Protein AF-A0A1F7RUP6-F1 (afdb_monomer)

pLDDT: mean 82.5, std 12.21, range [51.09, 92.69]

Mean predicted aligned error: 6.3 Å

Foldseek 3Di:
DPPVVVLVVVLVVQLVVLVVVCVVVVDDSVVSNVVSVCCSVPVDVPDDD

Structure (mmCIF, N/CA/C/O backbone):
data_AF-A0A1F7RUP6-F1
#
_entry.id   AF-A0A1F7RUP6-F1
#
loop_
_atom_site.group_PDB
_atom_site.id
_atom_site.type_symbol
_atom_site.label_atom_id
_atom_site.label_alt_id
_atom_site.label_comp_id
_atom_site.label_asym_id
_atom_site.label_entity_id
_atom_site.label_seq_id
_atom_site.pdbx_PDB_ins_code
_atom_site.Cartn_x
_atom_site.Cartn_y
_atom_site.Cartn_z
_atom_site.occupancy
_atom_site.B_iso_or_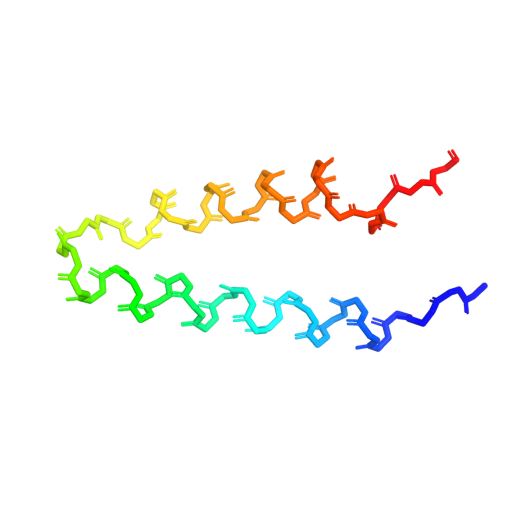equiv
_atom_site.auth_seq_id
_atom_site.auth_comp_id
_atom_site.auth_asym_id
_atom_site.auth_atom_id
_atom_site.pdbx_PDB_model_num
ATOM 1 N N . MET A 1 1 ? -12.320 3.358 19.653 1.00 52.31 1 MET A N 1
ATOM 2 C CA . MET A 1 1 ? -11.799 2.086 19.109 1.00 52.31 1 MET A CA 1
ATOM 3 C C . MET A 1 1 ? -12.476 1.827 17.771 1.00 52.31 1 MET A C 1
ATOM 5 O O . MET A 1 1 ? -13.240 0.882 17.629 1.00 52.31 1 MET A O 1
ATOM 9 N N . GLU A 1 2 ? -12.288 2.733 16.814 1.00 61.94 2 GLU A N 1
ATOM 10 C CA . GLU A 1 2 ? -12.809 2.533 15.461 1.00 61.94 2 GLU A CA 1
ATOM 11 C C . GLU A 1 2 ? -12.044 1.362 14.828 1.00 61.94 2 GLU A C 1
ATOM 13 O O . GLU A 1 2 ? -10.877 1.151 15.154 1.00 61.94 2 GLU A O 1
ATOM 18 N N . ASN A 1 3 ? -12.722 0.524 14.044 1.00 80.38 3 ASN A N 1
ATOM 19 C CA . ASN A 1 3 ? -12.296 -0.839 13.712 1.00 80.38 3 ASN A CA 1
ATOM 20 C C . ASN A 1 3 ? -10.874 -0.927 13.108 1.00 80.38 3 ASN A C 1
ATOM 22 O O . ASN A 1 3 ? -10.707 -0.930 11.891 1.00 80.38 3 ASN A O 1
ATOM 26 N N . GLN A 1 4 ? -9.849 -1.099 13.950 1.00 81.56 4 GLN A N 1
ATOM 27 C CA . GLN A 1 4 ? -8.447 -1.259 13.531 1.00 81.56 4 GLN A CA 1
ATOM 28 C C . GLN A 1 4 ? -8.262 -2.455 12.583 1.00 81.56 4 GLN A C 1
ATOM 30 O O . GLN A 1 4 ? -7.441 -2.420 11.671 1.00 81.56 4 GLN A O 1
ATOM 35 N N . TRP A 1 5 ? -9.076 -3.498 12.750 1.00 86.94 5 TRP A N 1
ATOM 36 C CA . TRP A 1 5 ? -9.130 -4.638 11.835 1.00 86.94 5 TRP A CA 1
ATOM 37 C C . TRP A 1 5 ? -9.611 -4.252 10.433 1.00 86.94 5 TRP A C 1
ATOM 39 O O . TRP A 1 5 ? -9.056 -4.729 9.447 1.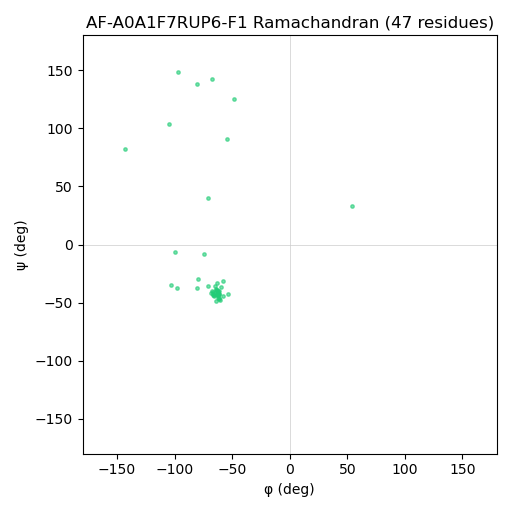00 86.94 5 TRP A O 1
ATOM 49 N N . LEU A 1 6 ? -10.594 -3.350 10.332 1.00 85.12 6 LEU A N 1
ATOM 50 C CA . LEU A 1 6 ? -11.068 -2.824 9.049 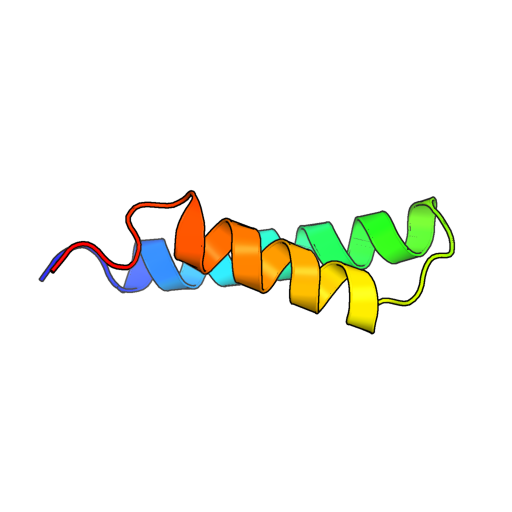1.00 85.12 6 LEU A CA 1
ATOM 51 C C . LEU A 1 6 ? -9.987 -1.963 8.385 1.00 85.12 6 LEU A C 1
ATOM 53 O O . LEU A 1 6 ? -9.759 -2.081 7.184 1.00 85.12 6 LEU A O 1
ATOM 57 N N . GLN A 1 7 ? -9.276 -1.153 9.173 1.00 85.00 7 GLN A N 1
ATOM 58 C CA . GLN A 1 7 ? -8.130 -0.374 8.704 1.00 85.00 7 GLN A CA 1
ATOM 59 C C . GLN A 1 7 ? -7.003 -1.268 8.173 1.00 85.00 7 GLN A C 1
ATOM 61 O O . GLN A 1 7 ? -6.494 -1.022 7.081 1.00 85.00 7 GLN A O 1
ATOM 66 N N . ALA A 1 8 ? -6.634 -2.323 8.901 1.00 87.69 8 ALA A N 1
ATOM 67 C CA . ALA A 1 8 ? -5.612 -3.271 8.463 1.00 87.69 8 ALA A CA 1
ATOM 68 C C . ALA A 1 8 ? -6.028 -4.012 7.180 1.00 87.69 8 ALA A C 1
ATOM 70 O O . ALA A 1 8 ? -5.230 -4.128 6.250 1.00 87.69 8 ALA A O 1
ATOM 71 N N . ALA A 1 9 ? -7.291 -4.447 7.091 1.00 90.00 9 ALA A N 1
ATOM 72 C CA . ALA A 1 9 ? -7.828 -5.088 5.892 1.00 90.00 9 ALA A CA 1
ATOM 73 C C . ALA A 1 9 ? -7.797 -4.153 4.668 1.00 90.00 9 ALA A C 1
ATOM 75 O O . ALA A 1 9 ? -7.439 -4.589 3.574 1.00 90.00 9 ALA A O 1
ATOM 76 N N . LEU A 1 10 ? -8.108 -2.864 4.853 1.00 87.81 10 LEU A N 1
ATOM 77 C CA . LEU A 1 10 ? -8.002 -1.844 3.804 1.00 87.81 10 LEU A CA 1
ATOM 78 C C . LEU A 1 10 ? -6.558 -1.664 3.322 1.00 87.81 10 LEU A C 1
ATOM 80 O O . LEU A 1 10 ? -6.326 -1.665 2.115 1.00 87.81 10 LEU A O 1
ATOM 84 N N . TRP A 1 11 ? -5.588 -1.576 4.236 1.00 88.94 11 TRP A N 1
ATOM 85 C CA . TRP A 1 11 ? -4.165 -1.491 3.881 1.00 88.94 11 TRP A CA 1
ATOM 86 C C . TRP A 1 11 ? -3.672 -2.726 3.126 1.00 88.94 11 TRP A C 1
ATOM 88 O O . TRP A 1 11 ? -2.986 -2.593 2.113 1.00 88.94 11 TRP A O 1
ATOM 98 N N . MET A 1 12 ? -4.069 -3.923 3.562 1.00 91.50 12 MET A N 1
ATOM 99 C CA . MET A 1 12 ? -3.741 -5.165 2.858 1.00 91.50 12 MET A CA 1
ATOM 100 C C . MET A 1 12 ? -4.349 -5.204 1.450 1.00 91.50 12 MET A C 1
ATOM 102 O O . MET A 1 12 ? -3.656 -5.567 0.501 1.00 91.50 12 MET A O 1
ATOM 106 N N . GLY A 1 13 ? -5.610 -4.792 1.282 1.00 91.56 13 GLY A N 1
ATOM 107 C CA . GLY A 1 13 ? -6.255 -4.725 -0.035 1.00 91.56 13 GLY A CA 1
ATOM 108 C C . GLY A 1 13 ? -5.599 -3.703 -0.969 1.00 91.56 13 GLY A C 1
ATOM 109 O O . GLY A 1 13 ? -5.367 -3.990 -2.144 1.00 91.56 13 GLY A O 1
ATOM 110 N N . LEU A 1 14 ? -5.242 -2.535 -0.434 1.00 89.56 14 LEU A N 1
ATOM 111 C CA . LEU A 1 14 ? -4.532 -1.480 -1.154 1.00 89.56 14 LEU A CA 1
ATOM 112 C C . LEU A 1 14 ? -3.135 -1.930 -1.618 1.00 89.56 14 LEU A C 1
ATOM 114 O O . LEU A 1 14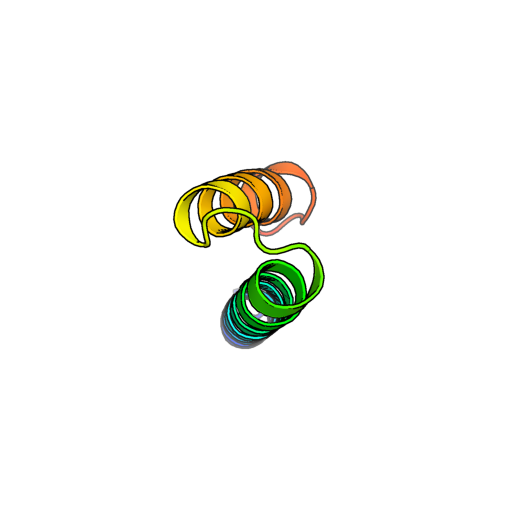 ? -2.784 -1.703 -2.776 1.00 89.56 14 LEU A O 1
ATOM 118 N N . ALA A 1 15 ? -2.372 -2.625 -0.770 1.00 90.56 15 ALA A N 1
ATOM 119 C CA . ALA A 1 15 ? -1.068 -3.191 -1.134 1.00 90.56 15 ALA A CA 1
ATOM 120 C C . ALA A 1 15 ? -1.183 -4.267 -2.232 1.00 90.56 15 ALA A C 1
ATOM 122 O O . ALA A 1 15 ? -0.374 -4.325 -3.166 1.00 90.56 15 ALA A O 1
ATOM 123 N N . LEU A 1 16 ? -2.236 -5.088 -2.173 1.00 92.12 16 LEU A N 1
ATOM 124 C CA . LEU A 1 16 ? -2.508 -6.106 -3.187 1.00 92.12 16 LEU A CA 1
ATOM 125 C C . LEU A 1 16 ? -2.860 -5.464 -4.540 1.00 92.12 16 LEU A C 1
ATOM 127 O O . LEU A 1 16 ? -2.333 -5.864 -5.579 1.00 92.12 16 LEU A O 1
ATOM 131 N N . GL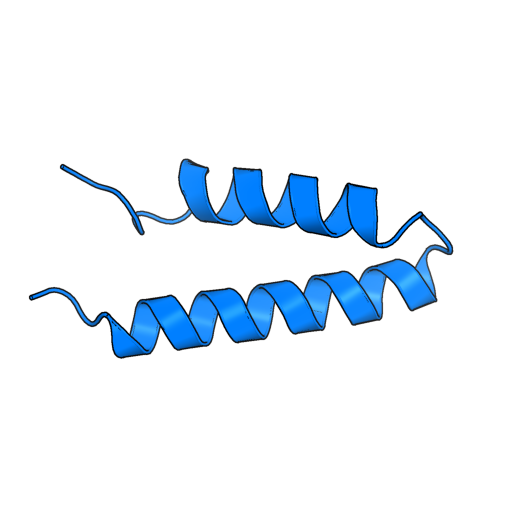Y A 1 17 ? -3.683 -4.411 -4.522 1.00 91.00 17 GLY A N 1
ATOM 132 C CA . GLY A 1 17 ? -3.998 -3.604 -5.702 1.00 91.00 17 GLY A CA 1
ATOM 133 C C . GLY A 1 17 ? -2.769 -2.909 -6.295 1.00 91.00 17 GLY A C 1
ATOM 134 O O . GLY A 1 17 ? -2.578 -2.954 -7.511 1.00 91.00 17 GLY A O 1
ATOM 135 N N . ALA A 1 18 ? -1.902 -2.334 -5.454 1.00 90.00 18 ALA A N 1
ATOM 136 C CA . ALA A 1 18 ? -0.644 -1.718 -5.880 1.00 90.00 18 ALA A CA 1
ATOM 137 C C . ALA A 1 18 ? 0.255 -2.721 -6.619 1.00 90.00 18 ALA A C 1
ATOM 139 O O . ALA A 1 18 ? 0.787 -2.429 -7.691 1.00 90.00 18 ALA A O 1
ATOM 140 N N . THR A 1 19 ? 0.359 -3.938 -6.084 1.00 89.69 19 THR A N 1
ATOM 141 C CA . THR A 1 19 ? 1.154 -5.013 -6.687 1.00 89.69 19 THR A CA 1
ATOM 142 C C . THR A 1 19 ? 0.593 -5.423 -8.052 1.00 89.69 19 THR A C 1
ATOM 144 O O . THR A 1 19 ? 1.329 -5.473 -9.038 1.00 89.69 19 THR A O 1
ATOM 147 N N . LEU A 1 20 ? -0.721 -5.657 -8.150 1.00 92.69 20 LEU A N 1
ATOM 148 C CA . LEU A 1 20 ? -1.372 -6.026 -9.415 1.00 92.69 20 LEU A CA 1
ATOM 149 C C . LEU A 1 20 ? -1.242 -4.927 -10.478 1.00 92.69 20 LEU A C 1
ATOM 151 O O . LEU A 1 20 ? -0.997 -5.215 -11.652 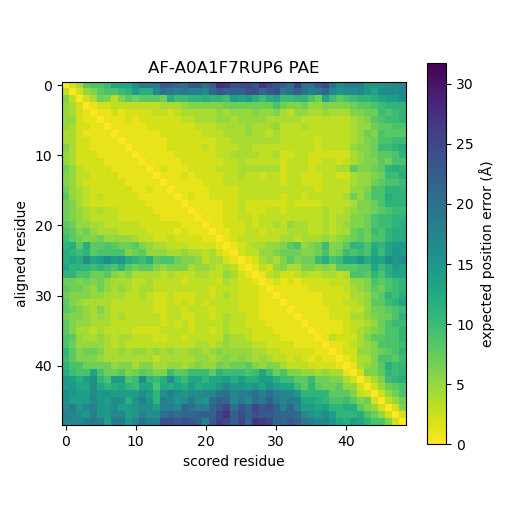1.00 92.69 20 LEU A O 1
ATOM 155 N N . LEU A 1 21 ? -1.387 -3.664 -10.076 1.00 89.31 21 LEU A N 1
ATOM 156 C CA . LEU A 1 21 ? -1.304 -2.531 -10.989 1.00 89.31 21 LEU A CA 1
ATOM 157 C C . LEU A 1 21 ? 0.138 -2.300 -11.471 1.00 89.31 21 LEU A C 1
ATOM 159 O O . LEU A 1 21 ? 0.344 -2.003 -12.648 1.00 89.31 21 LEU A O 1
AT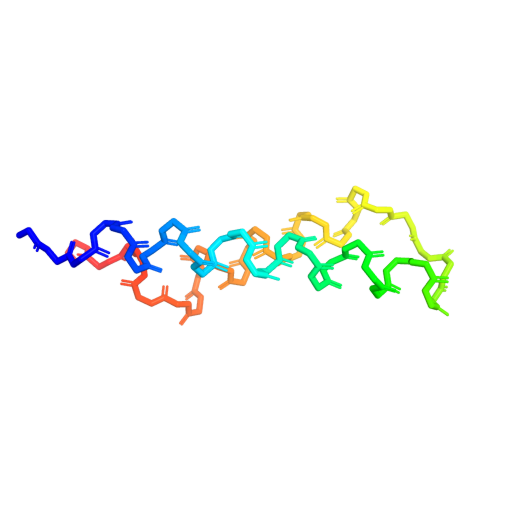OM 163 N N . SER A 1 22 ? 1.139 -2.523 -10.615 1.00 89.62 22 SER A N 1
ATOM 164 C CA . SER A 1 22 ? 2.550 -2.466 -11.014 1.00 89.62 22 SER A CA 1
ATOM 165 C C . SER A 1 22 ? 2.877 -3.512 -12.081 1.00 89.62 22 SER A C 1
ATOM 167 O O . SER A 1 22 ? 3.501 -3.181 -13.091 1.00 89.62 22 SER A O 1
ATOM 169 N N . LEU A 1 23 ? 2.365 -4.738 -11.927 1.00 89.69 23 LEU A N 1
ATOM 170 C CA . LEU A 1 23 ? 2.513 -5.787 -12.938 1.00 89.69 23 LEU A CA 1
ATOM 171 C C . LEU A 1 23 ? 1.824 -5.423 -14.264 1.00 89.69 23 LEU A C 1
ATOM 173 O O . LEU A 1 23 ? 2.306 -5.803 -15.329 1.00 89.69 23 LEU A O 1
ATOM 177 N N . ARG A 1 24 ? 0.706 -4.684 -14.222 1.00 91.69 24 ARG A N 1
ATOM 178 C CA . ARG A 1 24 ? -0.068 -4.326 -15.422 1.00 91.69 24 ARG A CA 1
ATOM 179 C C . ARG A 1 24 ? 0.510 -3.144 -16.200 1.00 91.69 24 ARG A C 1
ATOM 181 O O . ARG A 1 24 ? 0.429 -3.153 -17.425 1.00 91.69 24 ARG A O 1
ATOM 188 N N . ILE A 1 25 ? 1.040 -2.136 -15.508 1.00 88.56 25 ILE A N 1
ATOM 189 C CA . ILE A 1 25 ? 1.540 -0.889 -16.119 1.00 88.56 25 ILE A CA 1
ATOM 190 C C . ILE A 1 25 ? 3.078 -0.916 -16.277 1.00 88.56 25 ILE A C 1
ATOM 192 O O . ILE A 1 25 ? 3.647 -0.030 -16.903 1.00 88.56 25 ILE A O 1
ATOM 196 N N . ALA A 1 26 ? 3.761 -1.945 -15.754 1.00 86.25 26 ALA A N 1
ATOM 197 C CA . ALA A 1 26 ? 5.226 -2.072 -15.754 1.00 86.25 26 ALA A CA 1
ATOM 198 C C . ALA A 1 26 ? 5.943 -0.848 -15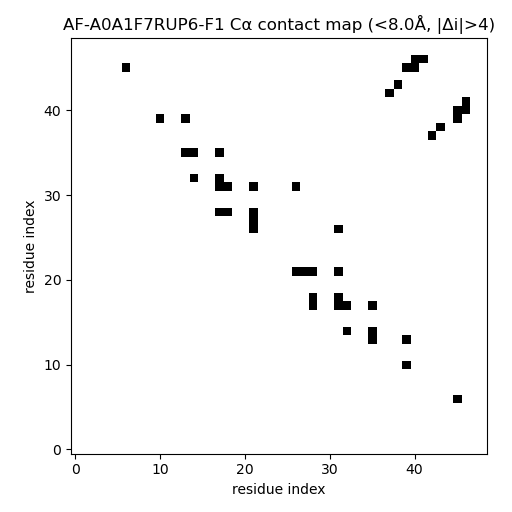.139 1.00 86.25 26 ALA A C 1
ATOM 200 O O . ALA A 1 26 ? 7.039 -0.469 -15.548 1.00 86.25 26 ALA A O 1
ATOM 201 N N . ILE A 1 27 ? 5.309 -0.225 -14.140 1.00 87.06 27 ILE A N 1
ATOM 202 C CA . ILE A 1 27 ? 5.865 0.877 -13.342 1.00 87.06 27 ILE A CA 1
ATOM 203 C C . ILE A 1 27 ? 6.447 0.300 -12.051 1.00 87.06 27 ILE A C 1
ATOM 205 O O . ILE A 1 27 ? 5.928 -0.681 -11.519 1.00 87.06 27 ILE A O 1
ATOM 209 N N . SER A 1 28 ? 7.503 0.929 -11.531 1.00 90.69 28 SER A N 1
ATOM 210 C CA . SER A 1 28 ? 8.135 0.553 -10.262 1.00 90.69 28 SER A CA 1
ATOM 211 C C . SER A 1 28 ? 7.115 0.377 -9.131 1.00 90.69 28 SER A C 1
ATOM 213 O O . SER A 1 28 ? 6.362 1.302 -8.816 1.00 90.69 28 SER A O 1
ATOM 215 N N . ILE A 1 29 ? 7.145 -0.799 -8.491 1.00 89.62 29 ILE A N 1
ATOM 216 C CA . ILE A 1 29 ? 6.307 -1.146 -7.331 1.00 89.62 29 ILE A CA 1
ATOM 217 C C . ILE A 1 29 ? 6.460 -0.092 -6.232 1.00 89.62 29 ILE A C 1
ATOM 219 O O . ILE A 1 29 ? 5.465 0.377 -5.690 1.00 89.62 29 ILE A O 1
ATOM 223 N N . ALA A 1 30 ? 7.692 0.361 -5.984 1.00 91.25 30 ALA A N 1
ATOM 224 C CA . ALA A 1 30 ? 7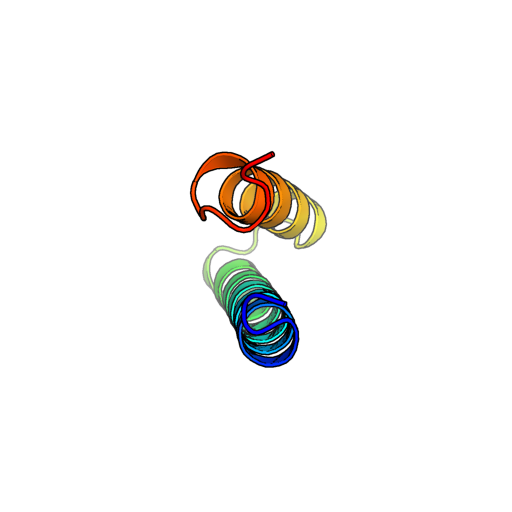.988 1.347 -4.951 1.00 91.25 30 ALA A CA 1
ATOM 225 C C . ALA A 1 30 ? 7.249 2.680 -5.171 1.00 91.25 30 ALA A C 1
ATOM 227 O O . ALA A 1 30 ? 6.800 3.305 -4.214 1.00 91.25 30 ALA A O 1
ATOM 228 N N . LEU A 1 31 ? 7.080 3.112 -6.428 1.00 90.88 31 LEU A N 1
ATOM 229 C CA . LEU A 1 31 ? 6.347 4.344 -6.732 1.00 90.88 31 LEU A CA 1
ATOM 230 C C . LEU A 1 31 ? 4.852 4.183 -6.422 1.00 90.88 31 LEU A C 1
ATOM 232 O O . LEU A 1 31 ? 4.235 5.078 -5.843 1.00 90.88 31 LEU A O 1
ATOM 236 N N . LEU A 1 32 ? 4.282 3.030 -6.781 1.00 90.94 32 LEU A N 1
ATOM 237 C CA . LEU A 1 32 ? 2.882 2.717 -6.510 1.00 90.94 32 LEU A CA 1
ATOM 238 C C . LEU A 1 32 ? 2.602 2.568 -5.013 1.00 90.94 32 LEU A C 1
ATOM 240 O O . LEU A 1 32 ? 1.585 3.075 -4.549 1.00 90.94 32 LEU A O 1
ATOM 244 N N . GLU A 1 33 ? 3.496 1.930 -4.255 1.00 88.81 33 GLU A N 1
ATOM 245 C CA . GLU A 1 33 ? 3.359 1.807 -2.799 1.00 88.81 33 GLU A CA 1
ATOM 246 C C . GLU A 1 33 ? 3.387 3.169 -2.103 1.00 88.81 33 GLU A C 1
ATOM 248 O O . GLU A 1 33 ? 2.571 3.414 -1.216 1.00 88.81 33 GLU A O 1
ATOM 253 N N . ILE A 1 34 ? 4.248 4.094 -2.544 1.00 89.81 34 ILE A N 1
ATOM 254 C CA . ILE A 1 34 ? 4.269 5.461 -2.007 1.00 89.81 34 ILE A CA 1
ATOM 255 C C . ILE A 1 34 ? 2.966 6.197 -2.350 1.00 89.81 34 ILE A C 1
ATOM 257 O O . ILE A 1 34 ? 2.373 6.822 -1.471 1.00 89.81 34 ILE A O 1
ATOM 261 N N . MET A 1 35 ? 2.472 6.100 -3.591 1.00 89.00 35 MET A N 1
ATOM 262 C CA . MET A 1 35 ? 1.195 6.722 -3.975 1.00 89.00 35 MET A CA 1
ATOM 263 C C . MET A 1 35 ? 0.019 6.165 -3.170 1.00 89.00 35 MET A C 1
ATOM 265 O O . MET A 1 35 ? -0.801 6.928 -2.662 1.00 89.00 35 MET A O 1
ATOM 269 N N . VAL A 1 36 ? -0.055 4.844 -3.023 1.00 89.56 36 VAL A N 1
ATOM 270 C CA . VAL A 1 36 ? -1.083 4.173 -2.225 1.00 89.56 36 VAL A CA 1
ATOM 271 C C . VAL A 1 36 ? -0.952 4.524 -0.745 1.00 89.56 36 VAL A C 1
ATOM 273 O O . VAL A 1 36 ? -1.970 4.722 -0.091 1.00 89.56 36 VAL A O 1
ATOM 276 N N . GLY A 1 37 ? 0.268 4.688 -0.234 1.00 87.62 37 GLY A N 1
ATOM 277 C CA . GLY A 1 37 ? 0.541 5.169 1.117 1.00 87.62 37 GLY A CA 1
ATOM 278 C C . GLY A 1 37 ? -0.013 6.571 1.369 1.00 87.62 37 GLY A C 1
ATOM 279 O O . GLY A 1 37 ? -0.724 6.804 2.347 1.00 87.62 37 GLY A O 1
ATOM 280 N N . VAL A 1 38 ? 0.252 7.493 0.443 1.00 87.44 38 VAL A N 1
ATOM 281 C CA . VAL A 1 38 ? -0.255 8.870 0.507 1.00 87.44 38 VAL A CA 1
ATOM 282 C C . VAL A 1 38 ? -1.778 8.897 0.376 1.00 87.44 38 VAL A C 1
ATOM 284 O O . VAL A 1 38 ? -2.432 9.589 1.151 1.00 87.44 38 VAL A O 1
ATOM 287 N N . LEU A 1 39 ? -2.367 8.123 -0.539 1.00 84.12 39 LEU A N 1
ATOM 288 C CA . LEU A 1 39 ? -3.823 8.032 -0.702 1.00 84.12 39 LEU A CA 1
ATOM 289 C C . LEU A 1 39 ? -4.496 7.369 0.512 1.00 84.12 39 LEU A C 1
ATOM 291 O O . LEU A 1 39 ? -5.495 7.870 1.016 1.00 84.12 39 LEU A O 1
ATOM 295 N N . GLY A 1 40 ? -3.934 6.283 1.033 1.00 83.06 40 GLY A N 1
ATOM 296 C CA . GLY A 1 40 ? -4.428 5.593 2.224 1.00 83.06 40 GLY A CA 1
ATOM 297 C C . GLY A 1 40 ? -4.369 6.460 3.480 1.00 83.06 40 GLY A C 1
ATOM 298 O O . GLY A 1 40 ? -5.306 6.451 4.275 1.00 83.06 40 GLY A O 1
ATOM 299 N N . GLY A 1 41 ? -3.301 7.247 3.631 1.00 76.38 41 GLY A N 1
ATOM 300 C CA . GLY A 1 41 ? -3.128 8.175 4.748 1.00 76.38 41 GLY A CA 1
ATOM 301 C C . GLY A 1 41 ? -3.890 9.499 4.611 1.00 76.38 41 GLY A C 1
ATOM 302 O O . GLY A 1 41 ? -4.269 10.069 5.628 1.00 76.38 41 GLY A O 1
ATOM 303 N N . SER A 1 42 ? -4.125 9.987 3.385 1.00 74.12 42 SER A N 1
ATOM 304 C CA . SER A 1 42 ? -4.725 11.316 3.140 1.00 74.12 42 SER A CA 1
ATOM 305 C C . SER A 1 42 ? -6.203 11.275 2.741 1.00 74.12 42 SER A C 1
ATOM 307 O O . SER A 1 42 ? -6.946 12.196 3.069 1.00 74.12 42 SER A O 1
ATOM 309 N N . PHE A 1 43 ? -6.638 10.251 1.996 1.00 64.06 43 PHE A N 1
ATOM 310 C CA . PHE A 1 43 ? -7.998 10.154 1.444 1.00 64.06 43 PHE A CA 1
ATOM 311 C C . PHE A 1 43 ? -8.921 9.280 2.285 1.00 64.06 43 PHE A C 1
ATOM 313 O O . PHE A 1 43 ? -10.106 9.596 2.419 1.00 64.06 43 PHE A O 1
ATOM 320 N N . LEU A 1 44 ? -8.411 8.182 2.849 1.00 64.19 44 LEU A N 1
ATOM 321 C CA . LEU A 1 44 ? -9.203 7.425 3.804 1.00 64.19 44 LEU A CA 1
ATOM 322 C C . LEU A 1 44 ? -9.117 8.114 5.173 1.00 64.19 44 LEU A C 1
ATOM 324 O O . LEU A 1 44 ? -8.028 8.508 5.588 1.00 64.19 44 LEU A O 1
ATOM 328 N N . PRO A 1 45 ? -10.229 8.226 5.922 1.00 62.59 45 PRO A N 1
ATOM 329 C CA . PRO A 1 45 ? -10.248 8.757 7.285 1.00 62.59 45 PRO A CA 1
ATOM 330 C C . PRO A 1 45 ? -9.601 7.782 8.290 1.00 62.59 45 PRO A C 1
ATOM 332 O O . PRO A 1 45 ? -10.089 7.604 9.397 1.00 62.59 45 PRO A O 1
ATOM 335 N N . LEU A 1 46 ? -8.504 7.128 7.903 1.00 58.75 46 LEU A N 1
ATOM 336 C CA . LEU A 1 46 ? -7.704 6.230 8.733 1.00 58.75 46 LEU A CA 1
ATOM 337 C C . LEU A 1 46 ? -6.857 6.997 9.762 1.00 58.75 46 LEU A C 1
ATOM 339 O O . LEU A 1 46 ? -6.264 6.389 10.651 1.00 58.75 46 LEU A O 1
ATOM 343 N N . HIS A 1 47 ? -6.836 8.328 9.658 1.00 56.75 47 HIS A N 1
ATOM 344 C CA . HIS A 1 47 ? -6.313 9.240 10.662 1.00 56.75 47 HIS A CA 1
ATOM 345 C C . HIS A 1 47 ? -7.182 10.509 10.719 1.00 56.75 47 HIS A C 1
ATOM 347 O O . HIS A 1 47 ? -6.868 11.525 10.104 1.00 56.75 47 HIS A O 1
ATOM 353 N N . ARG A 1 48 ? -8.311 10.455 11.435 1.00 51.09 48 ARG A N 1
ATOM 354 C CA . ARG A 1 48 ? -8.950 11.665 11.972 1.00 51.09 48 ARG A CA 1
ATOM 355 C C . ARG A 1 48 ? -8.666 11.702 13.468 1.00 51.09 48 ARG A C 1
ATOM 357 O O . ARG A 1 48 ? -9.239 10.910 14.211 1.00 51.09 48 ARG A O 1
ATOM 364 N N . THR A 1 49 ? -7.727 12.557 13.862 1.00 53.31 49 THR A N 1
ATOM 365 C CA . THR A 1 49 ? -7.692 13.086 15.231 1.00 53.31 49 THR A CA 1
ATOM 366 C C . THR A 1 49 ? -8.727 14.196 15.329 1.00 53.31 49 THR A C 1
ATOM 368 O O . THR A 1 49 ? -8.861 14.938 14.327 1.00 53.31 49 THR A O 1
#

Organism: NCBI:txid1817880

Sequence (49 aa):
MENQWLQAALWMGLALGATLLSLRIAISIALLEIMVGVLGGSFLPLHRT

Secondary structure (DSSP, 8-state):
---HHHHHHHHHHHHHHHHHHHHHHT--HHHHHHHHHHHHHHTSSTT--

Nearest PDB structures (foldseek):
  7pwo-assembly1_R2  TM=6.843E-01  e=6.950E+00  Giardia lamblia ATCC 50803
  8onz-assembly1_LR  TM=6.740E-01  e=9.058E+00  Thermochaetoides thermophila DSM 1495
  6q8y-assembly1_BF  TM=6.558E-01  e=9.678E+00  Saccharomyces cerevisiae
  8hl4-assembly1_L19E  TM=6.660E-01  e=9.678E+00  Sulfolobus acidocaldarius DSM 639

Solvent-accessible surface area (backbone atoms only — not comparable to full-atom values): 2923 Å² total; per-residue (Å²): 134,75,62,61,66,58,53,51,52,50,52,54,53,50,53,51,50,33,53,56,49,20,71,72,70,74,46,64,53,70,59,39,49,51,51,49,48,51,44,50,59,70,71,41,80,80,68,74,131

Radius of gyration: 11.88 Å; Cα contacts (8 Å, |Δi|>4): 23; chains: 1; bounding box: 21×19×35 Å